Protein AF-A0A7G8Q4T8-F1 (afdb_monomer_lite)

Secondary structure (DSSP, 8-state):
-HHHHHHHHHHHHHHHHHHHHHHHTT-SPPPEEEETTEEEEHHHHHHHHHHHHHHHHHHHHHHTT-TTSSS-HHHHHHHHHHHHHHHHHHHH-

Sequence (93 aa):
MRTKILALVLRAEHALLALLCASVAGCSLPPSIPVMGAYFPGWLFCMTGGLVLTLLVRAMLVHAGKPRVLGPPVILYSALYALFSLLFWLIFF

InterPro domains:
  IPR031381 YtcA family [PF17090] (31-93)

Structure (mmCIF, N/CA/C/O backbone):
data_AF-A0A7G8Q4T8-F1
#
_en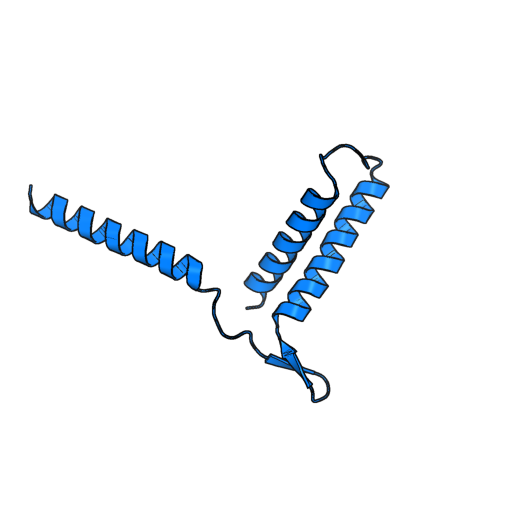try.id   AF-A0A7G8Q4T8-F1
#
loop_
_atom_site.group_PDB
_atom_site.id
_atom_site.type_symbol
_atom_site.label_atom_id
_atom_site.label_alt_id
_atom_site.label_comp_id
_atom_site.label_asym_id
_atom_site.label_entity_id
_atom_site.label_seq_id
_atom_site.pdbx_PDB_ins_code
_atom_site.Cartn_x
_atom_site.Cartn_y
_atom_site.Cartn_z
_atom_site.occupancy
_atom_site.B_iso_or_equiv
_atom_site.auth_seq_id
_atom_site.auth_comp_id
_atom_site.auth_asym_id
_atom_site.auth_atom_id
_atom_site.pdbx_PDB_model_num
ATOM 1 N N . MET A 1 1 ? 34.307 31.743 13.279 1.00 56.19 1 MET A N 1
ATOM 2 C CA . MET A 1 1 ? 32.859 31.626 13.596 1.00 56.19 1 MET A CA 1
ATOM 3 C C . MET A 1 1 ? 31.965 31.586 12.352 1.00 56.19 1 MET A C 1
ATOM 5 O O . MET A 1 1 ? 31.174 30.660 12.250 1.00 56.19 1 MET A O 1
ATOM 9 N N . ARG A 1 2 ? 32.110 32.505 11.383 1.00 61.59 2 ARG A N 1
ATOM 10 C CA . ARG A 1 2 ? 31.277 32.574 10.157 1.00 61.59 2 ARG A CA 1
ATOM 11 C C . ARG A 1 2 ? 31.283 31.308 9.274 1.00 61.59 2 ARG A C 1
ATOM 13 O O . ARG A 1 2 ? 30.258 30.960 8.706 1.00 61.59 2 ARG A O 1
ATOM 20 N N . THR A 1 3 ? 32.394 30.573 9.227 1.00 61.72 3 THR A N 1
ATOM 21 C CA . THR A 1 3 ? 32.541 29.333 8.438 1.00 61.72 3 THR A CA 1
ATOM 22 C C . THR A 1 3 ? 31.707 28.160 8.962 1.00 61.72 3 THR A C 1
ATOM 24 O O . THR A 1 3 ? 31.200 27.369 8.175 1.00 61.72 3 THR A O 1
ATOM 27 N N . LYS A 1 4 ? 31.503 28.063 10.284 1.00 67.00 4 LYS A N 1
ATOM 28 C CA . LYS A 1 4 ? 30.652 27.022 10.889 1.00 67.00 4 LYS A CA 1
ATOM 29 C C . LYS A 1 4 ? 29.164 27.278 10.632 1.00 67.00 4 LYS A C 1
ATOM 31 O O . LYS A 1 4 ? 28.415 26.330 10.437 1.00 67.00 4 LYS A O 1
ATOM 36 N N . ILE A 1 5 ? 28.763 28.551 10.594 1.00 64.38 5 ILE A N 1
ATOM 37 C CA . ILE A 1 5 ? 27.383 28.969 10.307 1.00 64.38 5 ILE A CA 1
ATOM 38 C C . ILE A 1 5 ? 27.043 28.684 8.840 1.00 64.38 5 ILE A C 1
ATOM 40 O O . ILE A 1 5 ? 26.016 28.070 8.576 1.00 64.38 5 ILE A O 1
ATOM 44 N N . LEU A 1 6 ? 27.939 29.020 7.901 1.00 74.38 6 LEU A N 1
ATOM 45 C CA . LEU A 1 6 ? 27.752 28.683 6.484 1.00 74.38 6 LEU A CA 1
ATOM 46 C C . LEU A 1 6 ? 27.634 27.168 6.257 1.00 74.38 6 LEU A C 1
ATOM 48 O O . LEU A 1 6 ? 26.761 26.734 5.517 1.00 74.38 6 LEU A O 1
ATOM 52 N N . ALA A 1 7 ? 28.455 26.356 6.931 1.00 68.44 7 ALA A N 1
ATOM 53 C CA . ALA A 1 7 ? 28.391 24.897 6.815 1.00 68.44 7 ALA A CA 1
ATOM 54 C C . ALA A 1 7 ? 27.105 24.287 7.411 1.00 68.44 7 ALA A C 1
ATOM 56 O O . ALA A 1 7 ? 26.622 23.271 6.912 1.00 68.44 7 ALA A O 1
ATOM 57 N N . LEU A 1 8 ? 26.544 24.891 8.467 1.00 70.38 8 LEU A N 1
ATOM 58 C CA . LEU A 1 8 ? 25.266 24.473 9.055 1.00 70.38 8 LEU A CA 1
ATOM 59 C C . LEU A 1 8 ? 24.082 24.817 8.149 1.00 70.38 8 LEU A C 1
ATOM 61 O O . LEU A 1 8 ? 23.228 23.960 7.936 1.00 70.38 8 LEU A O 1
ATOM 65 N N . VAL A 1 9 ? 24.062 26.027 7.583 1.00 70.81 9 VAL A N 1
ATOM 66 C CA . VAL A 1 9 ? 23.023 26.452 6.630 1.00 70.81 9 VAL A CA 1
ATOM 67 C C . VAL A 1 9 ? 23.059 25.566 5.388 1.00 70.81 9 VAL A C 1
ATOM 69 O O . VAL A 1 9 ? 22.034 25.003 5.020 1.00 70.81 9 VAL A O 1
ATOM 72 N N . LEU A 1 10 ? 24.248 25.318 4.826 1.00 74.75 10 LEU A N 1
ATOM 73 C CA . LEU A 1 10 ? 24.394 24.443 3.666 1.00 74.75 10 LEU A CA 1
ATOM 74 C C . LEU A 1 10 ? 23.861 23.028 3.958 1.00 74.75 10 LEU A C 1
ATOM 76 O O . LEU A 1 10 ? 23.110 22.481 3.163 1.00 74.75 10 LEU A O 1
ATOM 80 N N . ARG A 1 11 ? 24.183 22.428 5.113 1.00 73.06 11 ARG A N 1
ATOM 81 C CA . ARG A 1 11 ? 23.671 21.094 5.490 1.00 73.06 11 ARG A CA 1
ATOM 82 C C . ARG A 1 11 ? 22.155 21.060 5.693 1.00 73.06 11 ARG A C 1
ATOM 84 O O . ARG A 1 11 ? 21.541 20.052 5.358 1.00 73.06 11 ARG A O 1
ATOM 91 N N . ALA A 1 12 ? 21.565 22.130 6.225 1.00 75.19 12 ALA A N 1
ATOM 92 C CA . ALA A 1 12 ? 20.122 22.230 6.420 1.00 75.19 12 ALA A CA 1
ATOM 93 C C . ALA A 1 12 ? 19.366 22.289 5.081 1.00 75.19 12 ALA A C 1
ATOM 95 O O . ALA A 1 12 ? 18.361 21.599 4.929 1.00 75.19 12 ALA A O 1
ATOM 96 N N . GLU A 1 13 ? 19.881 23.026 4.092 1.00 76.12 13 GLU A N 1
ATOM 97 C CA . GLU A 1 13 ? 19.282 23.079 2.750 1.00 76.12 13 GLU A CA 1
ATOM 98 C C . GLU A 1 13 ? 19.379 21.733 2.025 1.00 76.12 13 GLU A C 1
ATOM 100 O O . GLU A 1 13 ? 18.396 21.272 1.452 1.00 76.12 13 GLU A O 1
ATOM 105 N N . HIS A 1 14 ? 20.513 21.033 2.135 1.00 79.75 14 HIS A N 1
ATOM 106 C CA . HIS A 1 14 ? 20.650 19.678 1.587 1.00 79.75 14 HIS A CA 1
ATOM 107 C C . HIS A 1 14 ? 19.731 18.666 2.285 1.00 79.75 14 HIS A C 1
ATOM 109 O O . HIS A 1 14 ? 19.182 17.789 1.623 1.00 79.75 14 HIS A O 1
ATOM 115 N N . ALA A 1 15 ? 19.537 18.778 3.602 1.00 81.50 15 ALA A N 1
ATOM 116 C CA . ALA A 1 15 ? 18.622 17.912 4.344 1.00 81.50 15 ALA A CA 1
ATOM 117 C C . ALA A 1 15 ? 17.158 18.168 3.958 1.00 81.50 15 ALA A C 1
ATOM 119 O O . ALA A 1 15 ? 16.394 17.220 3.787 1.00 81.50 15 ALA A O 1
ATOM 120 N N . LEU A 1 16 ? 16.777 19.434 3.769 1.00 81.44 16 LEU A N 1
ATOM 121 C CA . LEU A 1 16 ? 15.439 19.812 3.320 1.00 81.44 16 LEU A CA 1
ATOM 122 C C . LEU A 1 16 ? 15.178 19.339 1.884 1.00 81.44 16 LEU A C 1
ATOM 124 O O . LEU A 1 16 ? 14.128 18.759 1.615 1.00 81.44 16 LEU A O 1
ATOM 128 N N . LEU A 1 17 ? 16.150 19.515 0.985 1.00 82.44 17 LEU A 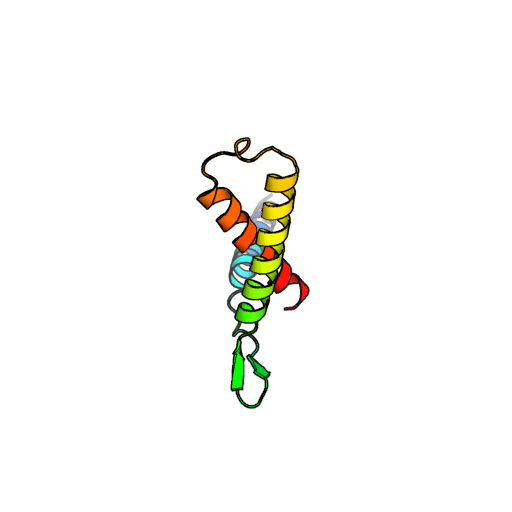N 1
ATOM 129 C CA . LEU A 1 17 ? 16.091 19.004 -0.386 1.00 82.44 17 LEU A CA 1
ATOM 130 C C . LEU A 1 17 ? 16.028 17.475 -0.419 1.00 82.44 17 LEU A C 1
ATOM 132 O O . LEU A 1 17 ? 15.243 16.924 -1.178 1.00 82.44 17 LEU A O 1
ATOM 136 N N . ALA A 1 18 ? 16.789 16.778 0.426 1.00 81.00 18 ALA A N 1
ATOM 137 C CA . ALA A 1 18 ? 16.715 15.324 0.530 1.00 81.00 18 ALA A CA 1
ATOM 138 C C . ALA A 1 18 ? 15.337 14.853 1.020 1.00 81.00 18 ALA A C 1
ATOM 140 O O . ALA A 1 18 ? 14.804 13.882 0.489 1.00 81.00 18 ALA A O 1
ATOM 141 N N . LEU A 1 19 ? 14.730 15.560 1.978 1.00 79.69 19 LEU A N 1
ATOM 142 C CA . LEU A 1 19 ? 13.391 15.255 2.485 1.00 79.69 19 LEU A CA 1
ATOM 143 C C . LEU A 1 19 ? 12.301 15.505 1.425 1.00 79.69 19 LEU A C 1
ATOM 145 O O . LEU A 1 19 ? 11.370 14.713 1.300 1.00 79.69 19 LEU A O 1
ATOM 149 N N . LEU A 1 20 ? 12.444 16.576 0.637 1.00 78.31 20 LEU A N 1
ATOM 150 C CA . LEU A 1 20 ? 11.570 16.907 -0.495 1.00 78.31 20 LEU A CA 1
ATOM 151 C C . LEU A 1 20 ? 11.730 15.921 -1.664 1.00 78.31 20 LEU A C 1
ATOM 153 O O . LEU A 1 20 ? 10.750 15.506 -2.276 1.00 78.31 20 LEU A O 1
ATOM 157 N N . CYS A 1 21 ? 12.956 15.498 -1.969 1.00 71.69 21 CYS A N 1
ATOM 158 C CA . CYS A 1 21 ? 13.204 14.471 -2.979 1.00 71.69 21 CYS A CA 1
ATOM 159 C C . CYS A 1 21 ? 12.671 13.107 -2.525 1.00 71.69 21 CYS A C 1
ATOM 161 O O . CYS A 1 21 ? 12.084 12.386 -3.325 1.00 71.69 21 CYS A O 1
ATOM 163 N N . ALA A 1 22 ? 12.816 12.765 -1.242 1.00 71.25 22 ALA A N 1
ATOM 164 C CA . ALA A 1 22 ? 12.264 11.537 -0.679 1.00 71.25 22 ALA A CA 1
ATOM 165 C C . ALA A 1 22 ? 10.726 11.526 -0.697 1.00 71.25 22 ALA A C 1
ATOM 167 O O . ALA A 1 22 ? 10.136 10.469 -0.907 1.00 71.25 22 ALA A O 1
ATOM 168 N N . SER A 1 23 ? 10.068 12.681 -0.533 1.00 68.88 23 SER A N 1
ATOM 169 C CA . SER A 1 23 ? 8.604 12.764 -0.602 1.00 68.88 23 SER A CA 1
ATOM 170 C C . SER A 1 23 ? 8.056 12.645 -2.028 1.00 68.88 23 SER A C 1
ATOM 172 O O . SER A 1 23 ? 6.949 12.136 -2.199 1.00 68.88 23 SER A O 1
ATOM 174 N N . VAL A 1 24 ? 8.824 13.043 -3.053 1.00 66.56 24 VAL A N 1
ATOM 175 C CA . VAL A 1 24 ? 8.432 12.913 -4.471 1.00 66.56 24 VAL A CA 1
ATOM 176 C C . VAL A 1 24 ? 8.974 11.650 -5.150 1.00 66.56 24 VAL A C 1
ATOM 178 O O . VAL A 1 24 ? 8.566 11.345 -6.268 1.00 66.56 24 VAL A O 1
ATOM 181 N N . ALA A 1 25 ? 9.849 10.881 -4.494 1.00 63.94 25 ALA A N 1
ATOM 182 C CA . ALA A 1 25 ? 10.436 9.657 -5.053 1.00 63.94 25 ALA A CA 1
ATOM 183 C C . ALA A 1 25 ? 9.385 8.605 -5.468 1.00 63.94 25 ALA A C 1
ATOM 185 O O . ALA A 1 25 ? 9.647 7.791 -6.349 1.00 63.94 25 ALA A O 1
ATOM 186 N N . GLY A 1 26 ? 8.182 8.653 -4.883 1.00 60.00 26 GLY A N 1
ATOM 187 C CA . GLY A 1 26 ? 7.043 7.814 -5.273 1.00 60.00 26 GLY A CA 1
ATOM 188 C C . GLY A 1 26 ? 6.299 8.265 -6.540 1.00 60.00 26 GLY A C 1
ATOM 189 O O . GLY A 1 26 ? 5.481 7.510 -7.055 1.00 60.00 26 GLY A O 1
ATOM 190 N N . CYS A 1 27 ? 6.572 9.462 -7.072 1.00 64.94 27 CYS A N 1
ATOM 191 C CA . CYS A 1 27 ? 5.987 9.974 -8.319 1.00 64.94 27 CYS A CA 1
ATOM 192 C C . CYS A 1 27 ? 6.767 9.498 -9.558 1.00 64.94 27 CYS A C 1
ATOM 194 O O . CYS A 1 27 ? 7.075 10.286 -10.455 1.00 64.94 27 CYS A O 1
ATOM 196 N N . SER A 1 28 ? 7.116 8.214 -9.610 1.00 66.19 28 SER A N 1
ATOM 197 C CA . SER A 1 28 ? 7.665 7.574 -10.805 1.00 66.19 28 SER A CA 1
ATOM 198 C C . SER A 1 28 ? 6.538 6.982 -11.658 1.00 66.19 28 SER A C 1
ATOM 200 O O . SER A 1 28 ? 5.435 6.718 -11.174 1.00 66.19 28 SER A O 1
ATOM 202 N N . LEU A 1 29 ? 6.786 6.813 -12.962 1.00 65.44 29 LEU A N 1
ATOM 203 C CA . LEU A 1 29 ? 5.806 6.194 -13.852 1.00 65.44 29 LEU A CA 1
ATOM 204 C C . LEU A 1 29 ? 5.570 4.751 -13.372 1.00 65.44 29 LEU A C 1
ATOM 206 O O . LEU A 1 29 ? 6.543 3.997 -13.283 1.00 65.44 29 LEU A O 1
ATOM 210 N N . PRO A 1 30 ? 4.327 4.354 -13.037 1.00 66.69 30 PRO A N 1
ATOM 211 C CA . PRO A 1 30 ? 4.084 3.039 -12.473 1.00 66.69 30 PRO A CA 1
ATOM 212 C C . PRO A 1 30 ? 4.497 1.975 -13.494 1.00 66.69 30 PRO A C 1
ATOM 214 O O . PRO A 1 30 ? 4.082 2.057 -14.655 1.00 66.69 30 PRO A O 1
ATOM 217 N N . PRO A 1 31 ? 5.293 0.975 -13.089 1.00 67.88 31 PRO A N 1
ATOM 218 C CA . PRO A 1 31 ? 5.707 -0.083 -13.991 1.00 67.88 31 PRO A CA 1
ATOM 219 C C . PRO A 1 31 ? 4.474 -0.820 -14.506 1.00 67.88 31 PRO A C 1
ATOM 221 O O . PRO A 1 31 ? 3.580 -1.214 -13.746 1.00 67.88 31 PRO A O 1
ATOM 224 N N . SER A 1 32 ? 4.411 -0.958 -15.825 1.00 73.44 32 SER A N 1
ATOM 225 C CA . SER A 1 32 ? 3.365 -1.692 -16.51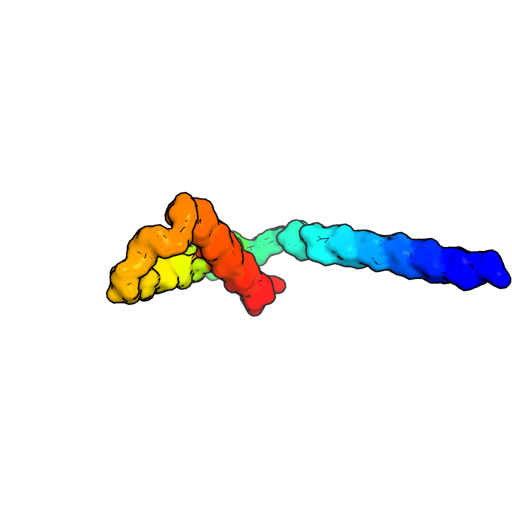2 1.00 73.44 32 SER A CA 1
ATOM 226 C C . SER A 1 32 ? 3.756 -3.163 -16.584 1.00 73.44 32 SER A C 1
ATOM 228 O O . SER A 1 32 ? 4.788 -3.533 -17.143 1.00 73.44 32 SER A O 1
ATOM 230 N N . ILE A 1 33 ? 2.926 -4.018 -15.997 1.00 73.94 33 ILE A N 1
ATOM 231 C CA . ILE A 1 33 ? 3.126 -5.463 -16.010 1.00 73.94 33 ILE A CA 1
ATOM 232 C C . ILE A 1 33 ? 2.261 -6.027 -17.142 1.00 73.94 33 ILE A C 1
ATOM 234 O O . ILE A 1 33 ? 1.040 -5.823 -17.129 1.00 73.94 33 ILE A O 1
ATOM 238 N N . PRO A 1 34 ? 2.851 -6.711 -18.138 1.00 75.50 34 PRO A N 1
ATOM 239 C CA . PRO A 1 34 ? 2.076 -7.345 -19.192 1.00 75.50 34 PRO A CA 1
ATOM 240 C C . PRO A 1 34 ? 1.363 -8.585 -18.633 1.00 75.50 34 PRO A C 1
ATOM 242 O O . PRO A 1 34 ? 2.006 -9.525 -18.168 1.00 75.50 34 PRO A O 1
ATOM 245 N N . VAL A 1 35 ? 0.032 -8.611 -18.701 1.00 73.69 35 VAL A N 1
ATOM 246 C CA . VAL A 1 35 ? -0.798 -9.768 -18.332 1.00 73.69 35 VAL A CA 1
ATOM 247 C C . VAL A 1 35 ? -1.766 -10.062 -19.473 1.00 73.69 35 VAL A C 1
ATOM 249 O O . VAL A 1 35 ? -2.585 -9.221 -19.829 1.00 73.69 35 VAL A O 1
ATOM 252 N N . MET A 1 36 ? -1.674 -11.262 -20.055 1.00 72.50 36 MET A N 1
ATOM 253 C CA . MET A 1 36 ? -2.575 -11.740 -21.122 1.00 72.50 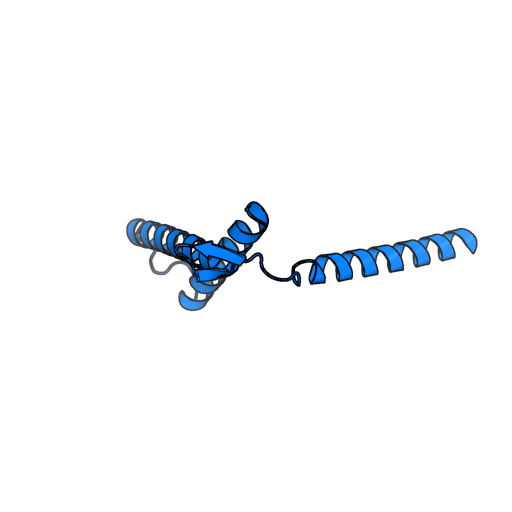36 MET A CA 1
ATOM 254 C C . MET A 1 36 ? -2.737 -10.769 -22.313 1.00 72.50 36 MET A C 1
ATOM 256 O O . MET A 1 36 ? -3.813 -10.658 -22.890 1.00 72.50 36 MET A O 1
ATOM 260 N N . GLY A 1 37 ? -1.674 -10.045 -22.680 1.00 74.06 37 GLY A N 1
ATOM 261 C CA . GLY A 1 37 ? -1.703 -9.075 -23.785 1.00 74.06 37 GLY A CA 1
ATOM 262 C C . GLY A 1 37 ? -2.240 -7.683 -23.424 1.00 74.06 37 GLY A C 1
ATOM 263 O O . GLY A 1 37 ? -2.275 -6.817 -24.293 1.00 74.06 37 GLY A O 1
ATOM 264 N N . ALA A 1 38 ? -2.604 -7.436 -22.162 1.00 76.44 38 ALA A N 1
ATOM 265 C CA . ALA A 1 38 ? -2.951 -6.117 -21.636 1.00 76.44 38 ALA A CA 1
ATOM 266 C C . ALA A 1 38 ? -1.895 -5.625 -20.629 1.00 76.44 38 ALA A C 1
ATOM 268 O O . ALA A 1 38 ? -1.311 -6.408 -19.881 1.00 76.44 38 ALA A O 1
ATOM 269 N N . TYR A 1 39 ? -1.643 -4.316 -20.603 1.00 76.06 39 TYR A N 1
ATOM 270 C CA . TYR A 1 39 ? -0.697 -3.689 -19.676 1.00 76.06 39 TYR A CA 1
ATOM 271 C C . TYR A 1 39 ? -1.441 -3.171 -18.445 1.00 76.06 39 TYR A C 1
ATOM 273 O O . TYR A 1 39 ? -2.146 -2.164 -18.527 1.00 76.06 39 TYR A O 1
ATOM 281 N N . PHE A 1 40 ? -1.274 -3.844 -17.305 1.00 77.25 40 PHE A N 1
ATOM 282 C CA . PHE A 1 40 ? -1.852 -3.401 -16.036 1.00 77.25 40 PHE A CA 1
ATOM 283 C C . PHE A 1 40 ? -0.802 -2.670 -15.202 1.00 77.25 40 PHE A C 1
ATOM 285 O O . PHE A 1 40 ? 0.347 -3.112 -15.132 1.00 77.25 40 PHE A O 1
ATOM 292 N N . PRO A 1 41 ? -1.162 -1.557 -14.553 1.00 78.88 41 PRO A N 1
ATOM 293 C CA . PRO A 1 41 ? -0.209 -0.826 -13.742 1.00 78.88 41 PRO A CA 1
ATOM 294 C C . PRO A 1 41 ? 0.027 -1.533 -12.395 1.00 78.88 41 PRO A C 1
ATOM 296 O O . PRO A 1 41 ? -0.909 -2.055 -11.784 1.00 78.88 41 PRO A O 1
ATOM 299 N N . GLY A 1 42 ? 1.274 -1.521 -11.909 1.00 78.88 42 GLY A N 1
ATOM 300 C CA . GLY A 1 42 ? 1.694 -2.208 -10.677 1.00 78.88 42 GLY A CA 1
ATOM 301 C C . GLY A 1 42 ? 0.849 -1.905 -9.435 1.00 78.88 42 GLY A C 1
ATOM 302 O O . GLY A 1 42 ? 0.539 -2.800 -8.650 1.00 78.88 42 GLY A O 1
ATOM 303 N N . TRP A 1 43 ? 0.381 -0.664 -9.310 1.00 80.56 43 TRP A N 1
ATOM 304 C CA . TRP A 1 43 ? -0.442 -0.208 -8.190 1.00 80.56 43 TRP A CA 1
ATOM 305 C C . TRP A 1 43 ? -1.758 -0.968 -8.023 1.00 80.56 43 TRP A C 1
ATOM 307 O O . TRP A 1 43 ? -2.257 -1.095 -6.906 1.00 80.56 43 TRP A O 1
ATOM 317 N N . LEU A 1 44 ? -2.312 -1.500 -9.114 1.00 83.81 44 LEU A N 1
ATOM 318 C CA . LEU A 1 44 ? -3.563 -2.253 -9.094 1.00 83.81 44 LEU A CA 1
ATOM 319 C C . LEU A 1 44 ? -3.370 -3.587 -8.353 1.00 83.81 44 LEU A C 1
ATOM 321 O O . LEU A 1 44 ? -4.214 -3.989 -7.549 1.00 83.81 44 LEU A O 1
ATOM 325 N N . PHE A 1 45 ? -2.211 -4.226 -8.527 1.00 84.94 45 PHE A N 1
ATOM 326 C CA . PHE A 1 45 ? -1.849 -5.435 -7.787 1.00 84.94 45 PHE A CA 1
ATOM 327 C C . PHE A 1 45 ? -1.584 -5.139 -6.309 1.00 84.94 45 PHE A C 1
ATOM 329 O O . PHE A 1 45 ? -2.066 -5.880 -5.452 1.00 84.94 45 PHE A O 1
ATOM 336 N N . CYS A 1 46 ? -0.904 -4.030 -5.996 1.00 87.44 46 CYS A N 1
ATOM 337 C CA . CYS A 1 46 ? -0.675 -3.596 -4.612 1.00 87.44 46 CYS A CA 1
ATOM 338 C C . CYS A 1 46 ? -1.992 -3.326 -3.872 1.00 87.44 46 CYS A C 1
ATOM 340 O O . CYS A 1 46 ? -2.173 -3.801 -2.753 1.00 87.44 46 CYS A O 1
ATOM 342 N N . MET A 1 47 ? -2.931 -2.630 -4.519 1.00 88.25 47 MET A N 1
ATOM 343 C CA . MET A 1 47 ? -4.279 -2.381 -3.998 1.00 88.25 47 MET A CA 1
ATOM 344 C C . MET A 1 47 ? -5.027 -3.696 -3.763 1.00 88.25 47 MET A C 1
ATOM 346 O O . MET A 1 47 ? -5.599 -3.909 -2.699 1.00 88.25 47 MET A O 1
ATOM 350 N N . THR A 1 48 ? -4.960 -4.632 -4.711 1.00 91.75 48 THR A N 1
ATOM 351 C CA . THR A 1 48 ? -5.605 -5.947 -4.568 1.00 91.75 48 THR A CA 1
ATOM 352 C C . THR A 1 48 ? -5.027 -6.734 -3.384 1.00 91.75 48 THR A C 1
ATOM 354 O O . THR A 1 48 ? -5.783 -7.241 -2.554 1.00 91.75 48 THR A O 1
ATOM 357 N N . GLY A 1 49 ? -3.697 -6.785 -3.246 1.00 90.88 49 GLY A N 1
ATOM 358 C CA . GLY A 1 49 ? -3.025 -7.437 -2.115 1.00 90.88 49 GLY A CA 1
ATOM 359 C C . GLY A 1 49 ? -3.330 -6.766 -0.773 1.00 90.88 49 GLY A C 1
ATOM 360 O O . GLY A 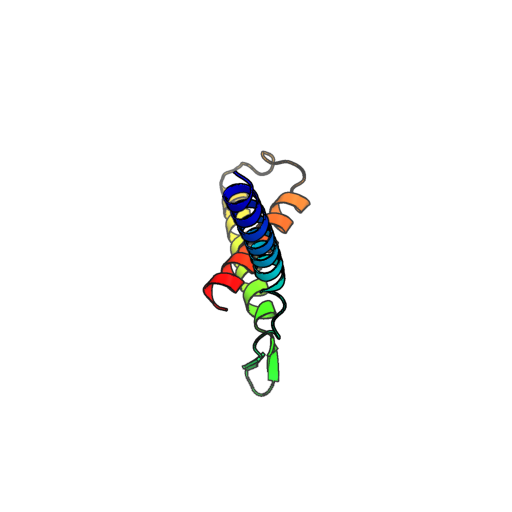1 49 ? -3.671 -7.444 0.200 1.00 90.88 49 GLY A O 1
ATOM 361 N N . GLY A 1 50 ? -3.300 -5.431 -0.737 1.00 90.69 50 GLY A N 1
ATOM 362 C CA . GLY A 1 50 ? -3.682 -4.640 0.429 1.00 90.69 50 GLY A CA 1
ATOM 363 C C . GLY A 1 50 ? -5.124 -4.904 0.863 1.00 90.69 50 GLY A C 1
ATOM 364 O O . GLY A 1 50 ? -5.376 -5.079 2.054 1.00 90.69 50 GLY A O 1
ATOM 365 N N . LEU A 1 51 ? -6.056 -5.032 -0.091 1.00 92.50 51 LEU A N 1
ATOM 366 C CA . LEU A 1 51 ? -7.471 -5.308 0.183 1.00 92.50 51 LEU A CA 1
ATOM 367 C C . LEU A 1 51 ? -7.644 -6.658 0.868 1.00 92.50 51 LEU A C 1
ATOM 369 O O . LEU A 1 51 ? -8.310 -6.748 1.900 1.00 92.50 51 LEU A O 1
ATOM 373 N N . VAL A 1 52 ? -7.026 -7.699 0.306 1.00 94.31 52 VAL A N 1
ATOM 374 C CA . VAL A 1 52 ? -7.077 -9.061 0.852 1.00 94.31 52 VAL A CA 1
ATOM 375 C C . VAL A 1 52 ? -6.551 -9.075 2.288 1.00 94.31 52 VAL A C 1
ATOM 377 O O . VAL A 1 52 ? -7.190 -9.652 3.170 1.00 94.31 52 VAL A O 1
ATOM 380 N N . LEU A 1 53 ? -5.441 -8.380 2.555 1.00 90.31 53 LEU A N 1
ATOM 381 C CA . LEU A 1 53 ? -4.848 -8.322 3.889 1.00 90.31 53 LEU A CA 1
ATOM 382 C C . LEU A 1 53 ? -5.716 -7.533 4.886 1.00 90.31 53 LEU A C 1
ATOM 384 O O . LEU A 1 53 ? -5.912 -7.980 6.018 1.00 90.31 53 LEU A O 1
ATOM 388 N N . THR A 1 54 ? -6.314 -6.408 4.478 1.00 91.56 54 THR A N 1
ATOM 389 C CA . THR A 1 54 ? -7.268 -5.662 5.320 1.00 91.56 54 THR A CA 1
ATOM 390 C C . THR A 1 54 ? -8.506 -6.494 5.649 1.00 91.56 54 THR A C 1
ATOM 392 O O . THR A 1 54 ? -8.966 -6.478 6.794 1.00 91.56 54 THR A O 1
ATOM 395 N N . LEU A 1 55 ? -9.038 -7.244 4.680 1.00 90.50 55 LEU A N 1
ATOM 396 C CA . LEU A 1 55 ? -10.176 -8.140 4.897 1.00 90.50 55 LEU A CA 1
ATOM 397 C C . LEU A 1 55 ? -9.825 -9.281 5.857 1.00 90.50 55 LEU A C 1
ATOM 399 O O . LEU A 1 55 ? -10.631 -9.583 6.737 1.00 90.50 55 LEU A O 1
ATOM 403 N N . LEU A 1 56 ? -8.624 -9.857 5.746 1.00 92.62 56 LEU A N 1
ATOM 404 C CA . LEU A 1 56 ? -8.108 -10.851 6.692 1.00 92.62 56 LEU A CA 1
ATOM 405 C C . LEU A 1 56 ? -8.039 -10.282 8.112 1.00 92.62 56 LEU A C 1
ATOM 407 O O . LEU A 1 56 ? -8.592 -10.878 9.035 1.00 92.62 56 LEU A O 1
ATOM 411 N N . VAL A 1 57 ? -7.444 -9.100 8.295 1.00 88.69 57 VAL A N 1
ATOM 412 C CA . VAL A 1 57 ? -7.377 -8.444 9.613 1.00 88.69 57 VAL A CA 1
ATOM 413 C C . VAL A 1 57 ? -8.777 -8.169 10.164 1.00 88.69 57 VAL A C 1
ATOM 415 O O . VAL A 1 57 ? -9.047 -8.442 11.335 1.00 88.69 57 VAL A O 1
ATOM 418 N N . ARG A 1 58 ? -9.696 -7.684 9.323 1.00 87.06 58 ARG A N 1
ATOM 419 C CA . ARG A 1 58 ? -11.094 -7.462 9.710 1.00 87.06 58 ARG A CA 1
ATOM 420 C C . ARG A 1 58 ? -11.775 -8.763 10.137 1.00 87.06 58 ARG A C 1
ATOM 422 O O . ARG A 1 58 ? -12.471 -8.767 11.149 1.00 87.06 58 ARG A O 1
ATOM 429 N N . ALA A 1 59 ? -11.581 -9.852 9.396 1.00 88.38 59 ALA A N 1
ATOM 430 C CA . ALA A 1 59 ? -12.140 -11.161 9.726 1.00 88.38 59 ALA A CA 1
ATOM 431 C C . ALA A 1 59 ? -11.610 -11.673 11.075 1.00 88.38 59 ALA A C 1
ATOM 433 O O . ALA A 1 59 ? -12.402 -12.107 11.912 1.00 88.38 59 ALA A O 1
ATOM 434 N N . MET A 1 60 ? -10.305 -11.530 11.327 1.00 87.94 60 MET A N 1
ATOM 435 C CA . MET A 1 60 ? -9.682 -11.892 12.605 1.00 87.94 60 MET A CA 1
ATOM 436 C C . MET A 1 60 ? -10.237 -11.060 13.770 1.00 87.94 60 MET A C 1
ATOM 438 O O . MET A 1 60 ? -10.544 -11.612 14.825 1.00 87.94 60 MET A O 1
ATOM 442 N N . LEU A 1 61 ? -10.440 -9.749 13.583 1.00 84.56 61 LEU A N 1
ATOM 443 C CA . LEU A 1 61 ? -11.026 -8.874 14.610 1.00 84.56 61 LEU A CA 1
ATOM 444 C C . LEU A 1 61 ? -12.479 -9.235 14.944 1.00 84.56 61 LEU A C 1
ATOM 446 O O . LEU A 1 61 ? -12.876 -9.200 16.112 1.00 84.56 61 LEU A O 1
ATOM 450 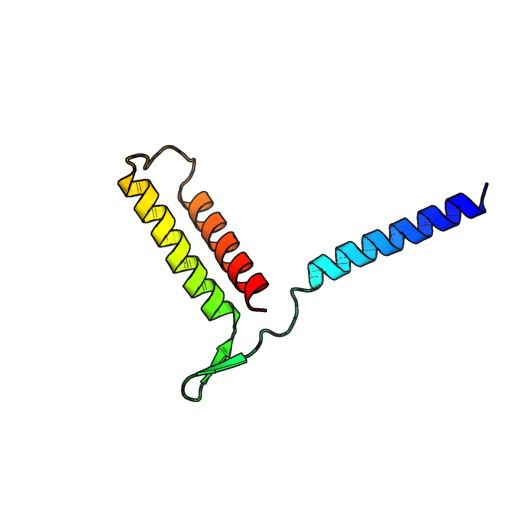N N . VAL A 1 62 ? -13.272 -9.565 13.922 1.00 84.19 62 VAL A N 1
ATOM 451 C CA . VAL A 1 62 ? -14.660 -10.012 14.097 1.00 84.19 62 VAL A CA 1
ATOM 452 C C . VAL A 1 62 ? -14.691 -11.345 14.839 1.00 84.19 62 VAL A C 1
ATOM 454 O O . VAL A 1 62 ? -15.469 -11.494 15.780 1.00 84.19 62 VAL A O 1
ATOM 457 N N . HIS A 1 63 ? -13.812 -12.280 14.472 1.00 84.94 63 HIS A N 1
ATOM 458 C CA . HIS A 1 63 ? -13.698 -13.573 15.143 1.00 84.94 63 HIS A CA 1
ATOM 459 C C . HIS A 1 63 ? -13.245 -13.436 16.607 1.00 84.94 63 HIS A C 1
ATOM 461 O O . HIS A 1 63 ? -13.746 -14.142 17.475 1.00 84.94 63 HIS A O 1
ATOM 467 N N . ALA A 1 64 ? -12.374 -12.469 16.909 1.00 83.50 64 ALA A N 1
ATOM 468 C CA . ALA A 1 64 ? -11.899 -12.176 18.263 1.00 83.50 64 ALA A CA 1
ATOM 469 C C . ALA A 1 64 ? -12.943 -11.488 19.175 1.00 83.50 64 ALA A C 1
ATOM 471 O O . ALA A 1 64 ? -12.613 -11.087 20.292 1.00 83.50 64 ALA A O 1
ATOM 472 N N . GLY A 1 65 ? -14.189 -11.301 18.722 1.00 73.94 65 GLY A N 1
ATOM 473 C CA . GLY A 1 65 ? -15.276 -10.788 19.563 1.00 73.94 65 GLY A CA 1
ATOM 474 C C . GLY A 1 65 ? -15.144 -9.312 19.961 1.00 73.94 65 GLY A C 1
ATOM 475 O O . GLY A 1 65 ? -15.849 -8.855 20.859 1.00 73.94 65 GLY A O 1
ATOM 476 N N . LYS A 1 66 ? -14.284 -8.532 19.285 1.00 68.69 66 LYS A N 1
ATOM 477 C CA . LYS A 1 66 ? -14.115 -7.079 19.501 1.00 68.69 66 LYS A CA 1
ATOM 478 C C . LYS A 1 66 ? -14.560 -6.245 18.289 1.00 68.69 66 LYS A C 1
ATOM 480 O O . LYS A 1 66 ? -13.771 -5.470 17.753 1.00 68.69 66 LYS A O 1
ATOM 485 N N . PRO A 1 67 ? -15.838 -6.303 17.871 1.00 61.41 67 PRO A N 1
ATOM 486 C CA . PRO A 1 67 ? -16.315 -5.515 16.735 1.00 61.41 67 PRO A CA 1
ATOM 487 C C . PRO A 1 67 ? -16.380 -3.998 17.008 1.00 61.41 67 PRO A C 1
ATOM 489 O O . PRO A 1 67 ? -16.572 -3.232 16.070 1.00 61.41 67 PRO A O 1
ATOM 492 N N . ARG A 1 68 ? -16.251 -3.546 18.269 1.00 59.28 68 ARG A N 1
ATOM 493 C CA . ARG A 1 68 ? -16.534 -2.155 18.688 1.00 59.28 68 ARG A CA 1
ATOM 494 C C . ARG A 1 68 ? -15.406 -1.426 19.429 1.00 59.28 68 ARG A C 1
ATOM 496 O O . ARG A 1 68 ? -15.643 -0.352 19.965 1.00 59.28 68 ARG A O 1
ATOM 503 N N . VAL A 1 69 ? -14.194 -1.976 19.492 1.00 60.50 69 VAL A N 1
ATOM 504 C CA . VAL A 1 69 ? -13.141 -1.397 20.354 1.00 60.50 69 VAL A CA 1
ATOM 505 C C . VAL A 1 69 ? -12.438 -0.177 19.735 1.00 60.50 69 VAL A C 1
ATOM 507 O O . VAL A 1 69 ? -11.826 0.592 20.466 1.00 60.50 69 VAL A O 1
ATOM 510 N N . LEU A 1 70 ? -12.547 0.062 18.423 1.00 60.09 70 LEU A N 1
ATOM 511 C CA . LEU A 1 70 ? -11.784 1.119 17.751 1.00 60.09 70 LEU A CA 1
ATOM 512 C C . LEU A 1 70 ? -12.666 2.017 16.872 1.00 60.09 70 LEU A C 1
ATOM 514 O O . LEU A 1 70 ? -12.927 1.673 15.726 1.00 60.09 70 LEU A O 1
ATOM 518 N N . GLY A 1 71 ? -13.063 3.179 17.407 1.00 72.31 71 GLY A N 1
ATOM 519 C CA . GLY A 1 71 ? -13.485 4.376 16.658 1.00 72.31 71 GLY A CA 1
ATOM 520 C C . GLY A 1 71 ? -14.474 4.179 15.491 1.00 72.31 71 GLY A C 1
ATOM 521 O O . GLY A 1 71 ? -15.211 3.197 15.437 1.00 72.31 71 GLY A O 1
ATOM 522 N N . PRO A 1 72 ? -14.534 5.134 14.543 1.00 80.31 72 PRO A N 1
ATOM 523 C CA . PRO A 1 72 ? -15.285 4.977 13.302 1.00 80.31 72 PRO A CA 1
ATOM 524 C C . PRO A 1 72 ? -14.614 3.892 12.435 1.00 80.31 72 PRO A C 1
ATOM 526 O O . PRO A 1 72 ? -13.520 4.126 11.913 1.00 80.31 72 PRO A O 1
ATOM 529 N N . PRO A 1 73 ? -15.236 2.713 12.233 1.00 78.88 73 PRO A N 1
ATOM 530 C CA . PRO A 1 73 ? -14.579 1.567 11.597 1.00 78.88 73 PRO A CA 1
ATOM 531 C C . PRO A 1 73 ? -14.137 1.868 10.162 1.00 78.88 73 PRO A C 1
ATOM 533 O O . PRO A 1 73 ? -13.117 1.365 9.707 1.00 78.88 73 PRO A O 1
ATOM 536 N N . VAL A 1 74 ? -14.875 2.732 9.462 1.00 81.00 74 VAL A N 1
ATOM 537 C CA . VAL A 1 74 ? -14.577 3.128 8.081 1.00 81.00 74 VAL A CA 1
ATOM 538 C C . VAL A 1 74 ? -13.185 3.748 7.964 1.00 81.00 74 VAL A C 1
ATOM 540 O O . VAL A 1 74 ? -12.449 3.377 7.058 1.00 81.00 74 VAL A O 1
ATOM 543 N N . ILE A 1 75 ? -12.808 4.634 8.894 1.00 87.19 75 ILE A N 1
ATOM 544 C CA . ILE A 1 75 ? -11.515 5.338 8.875 1.00 87.19 75 ILE A CA 1
ATOM 545 C C . ILE A 1 75 ? -10.373 4.370 9.187 1.00 87.19 75 ILE A C 1
ATOM 547 O O . ILE A 1 75 ? -9.330 4.407 8.543 1.00 87.19 75 ILE A O 1
ATOM 551 N N . LEU A 1 76 ? -10.571 3.478 10.161 1.00 86.88 76 LEU A N 1
ATOM 552 C CA . LEU A 1 76 ? -9.546 2.511 10.544 1.00 86.88 76 LEU A CA 1
ATOM 553 C C . LEU A 1 76 ? -9.240 1.539 9.399 1.00 86.88 76 LEU A C 1
ATOM 555 O O . LEU A 1 76 ? -8.075 1.326 9.074 1.00 86.88 76 LEU A O 1
ATOM 559 N N . TYR A 1 77 ? -10.272 0.957 8.783 1.00 84.75 77 TYR A N 1
ATOM 560 C CA . TYR A 1 77 ? -10.077 -0.010 7.705 1.00 84.75 77 TYR A CA 1
ATOM 561 C C . TYR A 1 77 ? -9.554 0.648 6.426 1.00 84.75 77 TYR A C 1
ATOM 563 O O . TYR A 1 77 ? -8.722 0.042 5.756 1.00 84.75 77 TYR A O 1
ATOM 571 N N . SER A 1 78 ? -9.969 1.879 6.102 1.00 87.19 78 SER A N 1
ATOM 572 C CA . SER A 1 78 ? -9.415 2.605 4.952 1.00 87.19 78 SER A CA 1
ATOM 573 C C . SER A 1 78 ? -7.953 3.004 5.171 1.00 87.19 78 SER A C 1
ATOM 575 O O . SER A 1 78 ? -7.146 2.861 4.254 1.00 87.19 78 SER A O 1
ATOM 577 N N . ALA A 1 79 ? -7.577 3.410 6.388 1.00 89.31 79 ALA A N 1
ATOM 578 C CA . ALA A 1 79 ? -6.183 3.666 6.743 1.00 89.31 79 ALA A CA 1
ATOM 579 C C . ALA A 1 79 ? -5.336 2.383 6.702 1.00 89.31 79 ALA A C 1
ATOM 581 O O . ALA A 1 79 ? -4.237 2.403 6.153 1.00 89.31 79 ALA A O 1
ATOM 582 N N . LEU A 1 80 ? -5.849 1.257 7.217 1.00 89.44 80 LEU A N 1
ATOM 583 C CA . LEU A 1 80 ? -5.178 -0.047 7.119 1.00 89.44 80 LEU A CA 1
ATOM 584 C C . LEU A 1 80 ? -4.977 -0.475 5.663 1.00 89.44 80 LEU A C 1
ATOM 586 O O . LEU A 1 80 ? -3.916 -0.977 5.307 1.00 89.44 80 LEU A O 1
ATOM 590 N N . TYR A 1 81 ? -6.004 -0.286 4.839 1.00 92.69 81 TYR A N 1
ATOM 591 C CA . TYR A 1 81 ? -5.965 -0.592 3.417 1.00 92.69 81 TYR A CA 1
ATOM 592 C C . TYR A 1 81 ? -4.900 0.225 2.691 1.00 92.69 81 TYR A C 1
ATOM 594 O O . TYR A 1 81 ? -4.057 -0.345 1.997 1.00 92.69 81 TYR A O 1
ATOM 602 N N . ALA A 1 82 ? -4.887 1.541 2.912 1.00 90.88 82 ALA A N 1
ATOM 603 C CA . ALA A 1 82 ? -3.860 2.416 2.365 1.00 90.88 82 ALA A CA 1
ATOM 604 C C . ALA A 1 82 ? -2.464 1.979 2.832 1.00 90.88 82 ALA A C 1
ATOM 606 O O . ALA A 1 82 ? -1.579 1.795 2.000 1.00 90.88 82 ALA A O 1
ATOM 607 N N . LEU A 1 83 ? -2.286 1.733 4.135 1.00 90.31 83 LEU A N 1
ATOM 608 C CA . LEU A 1 83 ? -1.015 1.299 4.716 1.00 90.31 83 LEU A CA 1
ATOM 609 C C . LEU A 1 83 ? -0.510 0.003 4.074 1.00 90.31 83 LEU A C 1
ATOM 611 O O . LEU A 1 83 ? 0.638 -0.047 3.650 1.00 90.31 83 LEU A O 1
ATOM 615 N N . PHE A 1 84 ? -1.351 -1.028 3.962 1.00 91.31 84 PHE A N 1
ATOM 616 C CA . PHE A 1 84 ? -0.954 -2.294 3.347 1.00 91.31 84 PHE A CA 1
ATOM 617 C C . PHE A 1 84 ? -0.686 -2.165 1.852 1.00 91.31 84 PHE A C 1
ATOM 619 O O . PHE A 1 84 ? 0.283 -2.750 1.376 1.00 91.31 84 PHE A O 1
ATOM 626 N N . SER A 1 85 ? -1.484 -1.383 1.121 1.00 89.25 85 SER A N 1
ATOM 627 C CA . SER A 1 85 ? -1.226 -1.126 -0.298 1.00 89.25 85 SER A CA 1
ATOM 628 C C . SER A 1 85 ? 0.108 -0.398 -0.506 1.00 89.25 85 SER A C 1
ATOM 630 O O . SER A 1 85 ? 0.837 -0.735 -1.436 1.00 89.25 85 SER A O 1
ATOM 632 N N . LEU A 1 86 ? 0.444 0.569 0.354 1.00 86.69 86 LEU A N 1
ATOM 633 C CA . LEU A 1 86 ? 1.732 1.273 0.350 1.00 86.69 86 LEU A CA 1
ATOM 634 C C . LEU A 1 86 ? 2.891 0.348 0.739 1.00 86.69 86 LEU A C 1
ATOM 636 O O . LEU A 1 86 ? 3.942 0.395 0.109 1.00 86.69 86 LEU A O 1
ATOM 640 N N . LEU A 1 87 ? 2.700 -0.516 1.740 1.00 87.62 87 LEU A N 1
ATOM 641 C CA . LEU A 1 87 ? 3.708 -1.487 2.169 1.00 87.62 87 LEU A CA 1
ATOM 642 C C . LEU A 1 87 ? 4.029 -2.476 1.048 1.00 87.62 87 LEU A C 1
ATOM 644 O O . LEU A 1 87 ? 5.194 -2.717 0.753 1.00 87.62 87 LEU A O 1
ATOM 648 N N . PHE A 1 88 ? 2.992 -3.018 0.402 1.00 86.19 88 PHE A N 1
ATOM 649 C CA . PHE A 1 88 ? 3.150 -3.881 -0.763 1.00 86.19 88 PHE A CA 1
ATOM 650 C C . PHE A 1 88 ? 3.870 -3.145 -1.885 1.00 86.19 88 PHE A C 1
ATOM 652 O O . PHE A 1 88 ? 4.806 -3.690 -2.453 1.00 86.19 88 PHE A O 1
ATOM 659 N N . TRP A 1 89 ? 3.475 -1.907 -2.181 1.00 83.00 89 TRP A N 1
ATOM 660 C CA . TRP A 1 89 ? 4.173 -1.113 -3.184 1.00 83.00 89 TRP A CA 1
ATOM 661 C C . TRP A 1 89 ? 5.669 -1.021 -2.879 1.00 83.00 89 TRP A C 1
ATOM 663 O O . TRP A 1 89 ? 6.460 -1.414 -3.721 1.00 83.00 89 TRP A O 1
ATOM 673 N N . LEU A 1 90 ? 6.049 -0.594 -1.673 1.00 81.44 90 LEU A N 1
ATOM 674 C CA . LEU A 1 90 ? 7.448 -0.377 -1.285 1.00 81.44 90 LEU A CA 1
ATOM 675 C C . LEU A 1 90 ? 8.299 -1.662 -1.252 1.00 81.44 90 LEU A C 1
ATOM 677 O O . LEU A 1 90 ? 9.521 -1.601 -1.331 1.00 81.44 90 LEU A O 1
ATOM 681 N N . ILE A 1 91 ? 7.669 -2.827 -1.068 1.00 81.94 91 ILE A N 1
ATOM 682 C CA . ILE A 1 91 ? 8.356 -4.128 -1.066 1.00 81.94 91 ILE A CA 1
ATOM 683 C C . ILE A 1 91 ? 8.631 -4.611 -2.496 1.00 81.94 91 ILE A C 1
ATOM 685 O O . ILE A 1 91 ? 9.637 -5.282 -2.727 1.00 81.94 91 ILE A O 1
ATOM 689 N N . PHE A 1 92 ? 7.735 -4.313 -3.441 1.00 76.81 92 PHE A N 1
ATOM 690 C CA . PHE A 1 92 ? 7.793 -4.839 -4.808 1.00 76.81 92 PHE A CA 1
ATOM 691 C C . PHE A 1 92 ? 8.321 -3.836 -5.851 1.00 76.81 92 PHE A C 1
ATOM 693 O O . PHE A 1 92 ? 8.756 -4.282 -6.915 1.00 76.81 92 PHE A O 1
ATOM 700 N N . PHE A 1 93 ? 8.296 -2.530 -5.566 1.00 72.19 93 PHE A N 1
ATOM 701 C CA . PHE A 1 93 ? 8.714 -1.435 -6.452 1.00 72.19 93 PHE A CA 1
ATOM 702 C C . PHE A 1 93 ? 9.625 -0.443 -5.734 1.00 72.19 93 PHE A C 1
ATOM 704 O O . PHE A 1 93 ? 10.625 -0.038 -6.367 1.00 72.19 93 PHE A O 1
#

Organism: NCBI:txid2763498

Foldseek 3Di:
DVVVVVVVVVVVVVVVVVVVCVVCVVVDDFDFDDDPNDTDGPLVVLLVQLLVVLVVVQVVCVVVVNPDPDDDVVVVSVVSSVVSSVVSVVVPD

Radius of gyration: 20.79 Å; chains: 1; bounding box: 49×46×44 Å

pLDDT: mean 78.42, std 9.79, range [56.19, 94.31]